Protein AF-A0A9D8H8C0-F1 (afdb_monomer_lite)

Structure (mmCIF, N/CA/C/O backbone):
data_AF-A0A9D8H8C0-F1
#
_entry.id   AF-A0A9D8H8C0-F1
#
loop_
_atom_site.group_PDB
_atom_site.id
_atom_site.type_symbol
_atom_site.label_atom_id
_atom_site.label_alt_id
_atom_site.label_comp_id
_atom_site.label_asym_id
_atom_site.label_entity_id
_atom_site.label_seq_id
_atom_site.pdbx_PDB_ins_code
_atom_site.Cartn_x
_atom_site.Cartn_y
_atom_site.Cartn_z
_atom_site.occupancy
_atom_site.B_iso_or_equiv
_atom_site.auth_seq_id
_atom_site.auth_comp_id
_atom_site.auth_asym_id
_atom_site.auth_atom_id
_atom_site.pdbx_PDB_model_num
ATOM 1 N N . MET A 1 1 ? -53.162 37.176 38.676 1.00 41.69 1 MET A N 1
ATOM 2 C CA . MET A 1 1 ? -52.448 35.888 38.787 1.00 41.69 1 MET A CA 1
ATOM 3 C C . MET A 1 1 ? -52.419 35.260 37.402 1.00 41.69 1 MET A C 1
ATOM 5 O O . MET A 1 1 ? -53.432 34.736 36.971 1.00 41.69 1 MET A O 1
ATOM 9 N N . ILE A 1 2 ? -51.318 35.414 36.667 1.00 35.78 2 ILE A N 1
ATOM 10 C CA . ILE A 1 2 ? -51.075 34.714 35.397 1.00 35.78 2 ILE A CA 1
ATOM 11 C C . ILE A 1 2 ? -49.748 33.977 35.583 1.00 35.78 2 ILE A C 1
ATOM 13 O O . ILE A 1 2 ? -48.713 34.613 35.769 1.00 35.78 2 ILE A O 1
ATOM 17 N N . LEU A 1 3 ? -49.810 32.644 35.625 1.00 39.62 3 LEU A N 1
ATOM 18 C CA . LEU A 1 3 ? -48.648 31.764 35.510 1.00 39.62 3 LEU A CA 1
ATOM 19 C C . LEU A 1 3 ? -48.289 31.679 34.021 1.00 39.62 3 LEU A C 1
ATOM 21 O O . LEU A 1 3 ? -49.106 31.224 33.224 1.00 39.62 3 LEU A O 1
ATOM 25 N N . ALA A 1 4 ? -47.081 32.098 33.647 1.00 39.12 4 ALA A N 1
ATOM 26 C CA . ALA A 1 4 ? -46.528 31.839 32.323 1.00 39.12 4 ALA A CA 1
ATOM 27 C C . ALA A 1 4 ? -45.758 30.509 32.353 1.00 39.12 4 ALA A C 1
ATOM 29 O O . ALA A 1 4 ? -44.776 30.370 33.082 1.00 39.12 4 ALA A O 1
ATOM 30 N N . ALA A 1 5 ? -46.228 29.527 31.584 1.00 46.06 5 ALA A N 1
ATOM 31 C CA . ALA A 1 5 ? -45.538 28.264 31.348 1.00 46.06 5 ALA A CA 1
ATOM 32 C C . ALA A 1 5 ? -44.347 28.495 30.400 1.00 46.06 5 ALA A C 1
ATOM 34 O O . ALA A 1 5 ? -44.517 29.043 29.310 1.00 46.06 5 ALA A O 1
ATOM 35 N N . GLY A 1 6 ? -43.141 28.108 30.825 1.00 45.72 6 GLY A N 1
ATOM 36 C CA . GLY A 1 6 ? -41.930 28.189 30.004 1.00 45.72 6 GLY A CA 1
ATOM 37 C C . GLY A 1 6 ? -41.913 27.137 28.882 1.00 45.72 6 GLY A C 1
ATOM 38 O O . GLY A 1 6 ? -42.505 26.067 29.041 1.00 45.72 6 GLY A O 1
ATOM 39 N N . PRO A 1 7 ? -41.244 27.408 27.747 1.00 49.03 7 PRO A N 1
ATOM 40 C CA . PRO A 1 7 ? -41.179 26.468 26.637 1.00 49.03 7 PRO A CA 1
ATOM 41 C C . PRO A 1 7 ? -40.279 25.275 26.987 1.00 49.03 7 PRO A C 1
ATOM 43 O O . PRO A 1 7 ? -39.112 25.435 27.344 1.00 49.03 7 PRO A O 1
ATOM 46 N N . ALA A 1 8 ? -40.825 24.067 26.850 1.00 49.97 8 ALA A N 1
ATOM 47 C CA . ALA A 1 8 ? -40.053 22.833 26.857 1.00 49.97 8 ALA A CA 1
ATOM 48 C C . ALA A 1 8 ? -39.222 22.767 25.568 1.00 49.97 8 ALA A C 1
ATOM 50 O O . ALA A 1 8 ? -39.753 22.547 24.478 1.00 49.97 8 ALA A O 1
ATOM 51 N N . VAL A 1 9 ? -37.914 22.991 25.688 1.00 50.56 9 VAL A N 1
ATOM 52 C CA . VAL A 1 9 ? -36.971 22.742 24.598 1.00 50.56 9 VAL A CA 1
ATOM 53 C C . VAL A 1 9 ? -36.773 21.234 24.467 1.00 50.56 9 VAL A C 1
ATOM 55 O O . VAL A 1 9 ? -36.222 20.573 25.343 1.00 50.56 9 VAL A O 1
ATOM 58 N N . TRP A 1 10 ? -37.267 20.677 23.366 1.00 41.12 10 TRP A N 1
ATOM 59 C CA . TRP A 1 10 ? -36.986 19.309 22.955 1.00 41.12 10 TRP A CA 1
ATOM 60 C C . TRP A 1 10 ? -35.526 19.264 22.505 1.00 41.12 10 TRP A C 1
ATOM 62 O O . TRP A 1 10 ? -35.206 19.618 21.373 1.00 41.12 10 TRP A O 1
ATOM 72 N N . GLY A 1 11 ? -34.621 18.908 23.416 1.00 45.06 11 GLY A N 1
ATOM 73 C CA . GLY A 1 11 ? -33.227 18.672 23.070 1.00 45.06 11 GLY A CA 1
ATOM 74 C C . GLY A 1 11 ? -33.150 17.485 22.118 1.00 45.06 11 GLY A C 1
ATOM 75 O O . GLY A 1 11 ? -33.439 16.356 22.512 1.00 45.06 11 GLY A O 1
ATOM 76 N N . TRP A 1 12 ? -32.785 17.727 20.859 1.00 50.38 12 TRP A N 1
ATOM 77 C CA . TRP A 1 12 ? -32.340 16.650 19.983 1.00 50.38 12 TRP A CA 1
ATOM 78 C C . TRP A 1 12 ? -31.178 15.918 20.665 1.00 50.38 12 TRP A C 1
ATOM 80 O O . TRP A 1 12 ? -30.324 16.585 21.260 1.00 50.38 12 TRP A O 1
ATOM 90 N N . PRO A 1 13 ? -31.116 14.574 20.614 1.00 48.78 13 PRO A N 1
ATOM 91 C CA . PRO A 1 13 ? -29.923 13.886 21.069 1.00 48.78 13 PRO A CA 1
ATOM 92 C C . PRO A 1 13 ? -28.769 14.426 20.227 1.00 48.78 13 PRO A C 1
ATOM 94 O O . PRO A 1 13 ? -28.825 14.393 18.997 1.00 48.78 13 PRO A O 1
ATOM 97 N N . ALA A 1 14 ? -27.766 15.002 20.888 1.00 50.16 14 ALA A N 1
ATOM 98 C CA . ALA A 1 14 ? -26.564 15.473 20.227 1.00 50.16 14 ALA A CA 1
ATOM 99 C C . ALA A 1 14 ? -25.984 14.296 19.434 1.00 50.16 14 ALA A C 1
ATOM 101 O O . ALA A 1 14 ? -25.507 13.323 20.019 1.00 50.16 14 ALA A O 1
ATOM 102 N N . GLY A 1 15 ? -26.083 14.353 18.104 1.00 46.22 15 GLY A N 1
ATOM 103 C CA . GLY A 1 15 ? -25.378 13.421 17.239 1.00 46.22 15 GLY A CA 1
ATOM 104 C C . GLY A 1 15 ? -23.901 13.562 17.566 1.00 46.22 15 GLY A C 1
ATOM 105 O O . GLY A 1 15 ? -23.346 14.647 17.407 1.00 46.22 15 GLY A O 1
ATOM 106 N N . ALA A 1 16 ? -23.301 12.509 18.121 1.00 51.66 16 ALA A N 1
ATOM 107 C CA . ALA A 1 16 ? -21.900 12.520 18.508 1.00 51.66 16 ALA A CA 1
ATOM 108 C C . ALA A 1 16 ? -21.065 12.969 17.302 1.00 51.66 16 ALA A C 1
ATOM 110 O O . ALA A 1 16 ? -21.082 12.317 16.256 1.00 51.66 16 ALA A O 1
ATOM 111 N N . ALA A 1 17 ? -20.388 14.112 17.434 1.00 58.25 17 ALA A N 1
ATOM 112 C CA . ALA A 1 17 ? -19.501 14.598 16.392 1.00 58.25 17 ALA A CA 1
ATOM 113 C C . ALA A 1 17 ? -18.424 13.529 16.138 1.00 58.25 17 ALA A C 1
ATOM 115 O O . ALA A 1 17 ? -17.901 12.966 17.106 1.00 58.25 17 ALA A O 1
ATOM 116 N N . PRO A 1 18 ? -18.100 13.209 14.873 1.00 59.22 18 PRO A N 1
ATOM 117 C CA . PRO A 1 18 ? -17.055 12.243 14.576 1.00 59.22 18 PRO A CA 1
ATOM 118 C C . PRO A 1 18 ? -15.741 12.719 15.204 1.00 59.22 18 PRO A C 1
ATOM 120 O O . PRO A 1 18 ? -15.255 13.810 14.910 1.00 59.22 18 PRO A O 1
ATOM 123 N N . VAL A 1 19 ? -15.185 11.908 16.104 1.00 66.50 19 VAL A N 1
ATOM 124 C CA . VAL A 1 19 ? -13.894 12.180 16.738 1.00 66.50 19 VAL A CA 1
ATOM 125 C C . VAL A 1 19 ? -12.806 11.5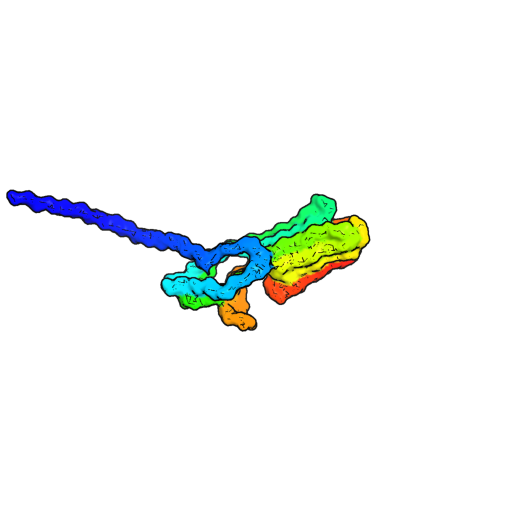69 15.862 1.00 66.50 19 VAL A C 1
ATOM 127 O O . VAL A 1 19 ? -12.696 10.346 15.767 1.00 66.50 19 VAL A O 1
ATOM 130 N N . SER A 1 20 ? -11.996 12.413 15.222 1.00 70.81 20 SER A N 1
ATOM 131 C CA . SER A 1 20 ? -10.820 11.962 14.475 1.00 70.81 20 SER A CA 1
ATOM 132 C C . SER A 1 20 ? -9.739 11.505 15.449 1.00 70.81 20 SER A C 1
ATOM 134 O O . SER A 1 20 ? -9.133 12.323 16.136 1.00 70.81 20 SER A O 1
ATOM 136 N N . LEU A 1 21 ? -9.499 10.195 15.509 1.00 68.38 21 LEU A N 1
ATOM 137 C CA . LEU A 1 21 ? -8.482 9.611 16.390 1.00 68.38 21 LEU A CA 1
ATOM 138 C C . LEU A 1 21 ? -7.059 9.911 15.910 1.00 68.38 21 LEU A C 1
ATOM 140 O O . LEU A 1 21 ? -6.168 10.145 16.719 1.00 68.38 21 LEU A O 1
ATOM 144 N N . PHE A 1 22 ? -6.849 9.898 14.595 1.00 71.62 22 PHE A N 1
ATOM 145 C CA . PHE A 1 22 ? -5.594 10.249 13.943 1.00 71.62 22 PHE A CA 1
ATOM 146 C C . PHE A 1 22 ? -5.856 10.558 12.464 1.00 71.62 22 PHE A C 1
ATOM 148 O O . PHE A 1 22 ? -6.834 10.092 11.884 1.00 71.62 22 PHE A O 1
ATOM 155 N N . SER A 1 23 ? -4.967 11.331 11.849 1.00 74.94 23 SER A N 1
ATOM 156 C CA . SER A 1 23 ? -4.866 11.473 10.397 1.00 74.94 23 SER A CA 1
ATOM 157 C C . SER A 1 23 ? -3.418 11.807 10.067 1.00 74.94 23 SER A C 1
ATOM 159 O O . SER A 1 23 ? -2.825 12.678 10.704 1.00 74.94 23 SER A O 1
ATOM 161 N N . SER A 1 24 ? -2.822 11.071 9.135 1.00 73.81 24 SER A N 1
ATOM 162 C CA . SER A 1 24 ? -1.454 11.309 8.687 1.00 73.81 24 SER A CA 1
ATOM 163 C C . SER A 1 24 ? -1.306 10.858 7.244 1.00 73.81 24 SER A C 1
ATOM 165 O O . SER A 1 24 ? -1.747 9.770 6.884 1.00 73.81 24 SER A O 1
ATOM 167 N N . SER A 1 25 ? -0.663 11.697 6.439 1.00 76.12 25 SER A N 1
ATOM 168 C CA . SER A 1 25 ? -0.294 11.416 5.050 1.00 76.12 25 SER A CA 1
ATOM 169 C C . SER A 1 25 ? 1.220 11.274 4.876 1.00 76.12 25 SER A C 1
ATOM 171 O O . SER A 1 25 ? 1.707 11.242 3.750 1.00 76.12 25 SER A O 1
ATOM 173 N N . THR A 1 26 ? 1.984 11.253 5.973 1.00 80.62 26 THR A N 1
ATOM 174 C CA . THR A 1 26 ? 3.449 11.193 5.932 1.00 80.62 26 THR A CA 1
ATOM 175 C C . THR A 1 26 ? 3.904 9.749 5.698 1.00 80.62 26 THR A C 1
ATOM 177 O O . THR A 1 26 ? 3.652 8.902 6.557 1.00 80.62 26 THR A O 1
ATOM 180 N N . PRO A 1 27 ? 4.599 9.438 4.588 1.00 74.94 27 PRO A N 1
ATOM 181 C CA . PRO A 1 27 ? 5.100 8.091 4.325 1.00 74.94 27 PRO A CA 1
ATOM 182 C C . PRO A 1 27 ? 6.004 7.564 5.441 1.00 74.94 27 PRO A C 1
ATOM 184 O O . PRO A 1 27 ? 6.843 8.293 5.967 1.00 74.94 27 PRO A O 1
ATOM 187 N N . GLY A 1 28 ? 5.853 6.287 5.799 1.00 69.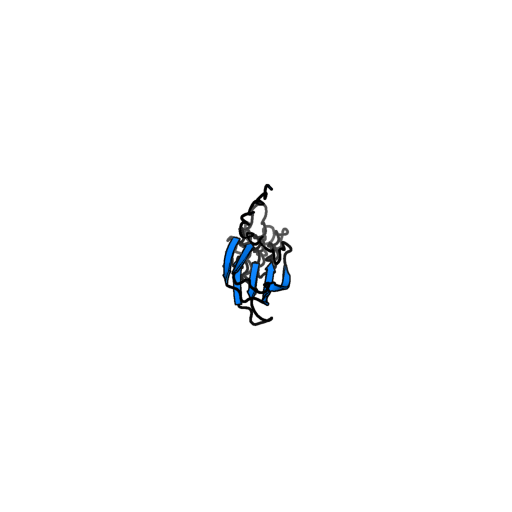94 28 GLY A N 1
ATOM 188 C CA . GLY A 1 28 ? 6.618 5.665 6.886 1.00 69.94 28 GLY A CA 1
ATOM 189 C C . GLY A 1 28 ? 6.210 6.124 8.290 1.00 69.94 28 GLY A C 1
ATOM 190 O O . GLY A 1 28 ? 6.819 5.694 9.271 1.00 69.94 28 GLY A O 1
ATOM 191 N N . PHE A 1 29 ? 5.177 6.965 8.417 1.00 73.81 29 PHE A N 1
ATOM 192 C CA . PHE A 1 29 ? 4.622 7.321 9.713 1.00 73.81 29 PHE A CA 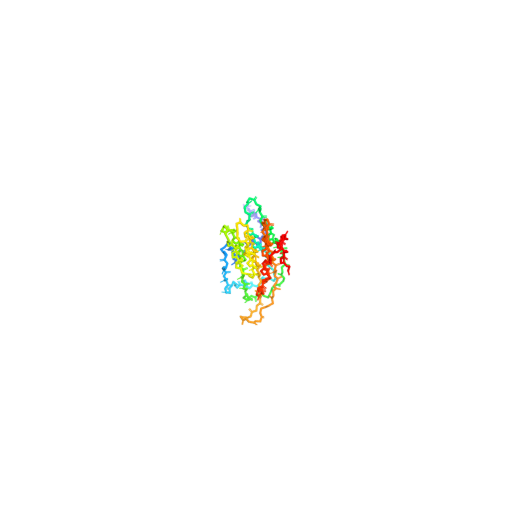1
ATOM 193 C C . PHE A 1 29 ? 4.098 6.077 10.423 1.00 73.81 29 PHE A C 1
ATOM 195 O O . PHE A 1 29 ? 3.287 5.325 9.876 1.00 73.81 29 PHE A O 1
ATOM 202 N N . THR A 1 30 ? 4.553 5.908 11.663 1.00 66.94 30 THR A N 1
ATOM 203 C CA . THR A 1 30 ? 4.033 4.903 12.578 1.00 66.94 30 THR A CA 1
ATOM 204 C C . THR A 1 30 ? 3.478 5.573 13.828 1.00 66.94 30 THR A C 1
ATOM 206 O O . THR A 1 30 ? 4.219 6.047 14.687 1.00 66.94 30 THR A O 1
ATOM 209 N N . ALA A 1 31 ? 2.149 5.631 13.945 1.00 66.19 31 ALA A N 1
ATOM 210 C CA . ALA A 1 31 ? 1.521 5.955 15.222 1.00 66.19 31 ALA A CA 1
ATOM 211 C C . ALA A 1 31 ? 1.507 4.686 16.068 1.00 66.19 31 ALA A C 1
ATOM 213 O O . ALA A 1 31 ? 0.856 3.708 15.704 1.00 66.19 31 ALA A O 1
ATOM 214 N N . SER A 1 32 ? 2.212 4.704 17.194 1.00 60.44 32 SER A N 1
ATOM 215 C CA . SER A 1 32 ? 2.008 3.720 18.253 1.00 60.44 32 SER A CA 1
ATOM 216 C C . SER A 1 32 ? 1.061 4.329 19.279 1.00 60.44 32 SER A C 1
ATOM 218 O O . SER A 1 32 ? 1.426 5.307 19.922 1.00 60.44 32 SER A O 1
ATOM 220 N N . ALA A 1 33 ? -0.133 3.748 19.422 1.00 56.78 33 ALA A N 1
ATOM 221 C CA . ALA A 1 33 ? -1.118 4.064 20.460 1.00 56.78 33 ALA A CA 1
ATOM 222 C C . ALA A 1 33 ? -2.042 5.274 20.225 1.00 56.78 33 ALA A C 1
ATOM 224 O O . ALA A 1 33 ? -2.271 6.075 21.131 1.00 56.78 33 ALA A O 1
ATOM 225 N N . ALA A 1 34 ? -2.693 5.353 19.058 1.00 64.50 34 ALA A N 1
ATOM 226 C CA . ALA A 1 34 ? -3.980 6.053 19.023 1.00 64.50 34 ALA A CA 1
ATOM 227 C C . ALA A 1 34 ? -4.993 5.223 19.834 1.00 64.50 34 ALA A C 1
ATOM 229 O O . ALA A 1 34 ? -5.352 4.114 19.431 1.00 64.50 34 ALA A O 1
ATOM 230 N N . THR A 1 35 ? -5.387 5.715 21.010 1.00 70.44 35 THR A N 1
ATOM 231 C CA . THR A 1 35 ? -6.295 4.998 21.915 1.00 70.44 35 THR A CA 1
ATOM 232 C C . THR A 1 35 ? -7.742 5.294 21.555 1.00 70.44 35 THR A C 1
ATOM 234 O O . THR A 1 35 ? -8.152 6.453 21.487 1.00 70.44 35 THR A O 1
ATOM 237 N N . VAL A 1 36 ? -8.533 4.242 21.361 1.00 70.25 36 VAL A N 1
ATOM 238 C CA . VAL A 1 36 ? -9.977 4.371 21.146 1.00 70.25 36 VAL A CA 1
ATOM 239 C C . VAL A 1 36 ? -10.637 4.894 22.434 1.00 70.25 36 VAL A C 1
ATOM 241 O O . VAL A 1 36 ? -10.479 4.258 23.481 1.00 70.25 36 VAL A O 1
ATOM 244 N N . PRO A 1 37 ? -11.387 6.014 22.398 1.00 69.88 37 PRO A N 1
ATOM 245 C CA . PRO A 1 37 ? -12.089 6.541 23.560 1.00 69.88 37 PRO A CA 1
ATOM 246 C C . PRO A 1 37 ? -13.029 5.504 24.176 1.00 69.88 37 PRO A C 1
ATOM 248 O O . PRO A 1 37 ? -13.607 4.659 23.484 1.00 69.88 37 PRO A O 1
ATOM 251 N N . THR A 1 38 ? -13.202 5.573 25.493 1.00 68.62 38 THR A N 1
ATOM 252 C CA . THR A 1 38 ? -14.125 4.687 26.204 1.00 68.62 38 THR A CA 1
ATOM 253 C C . THR A 1 38 ? -15.551 4.873 25.669 1.00 68.62 38 THR A C 1
ATOM 255 O O . THR A 1 38 ? -16.007 5.990 25.441 1.00 68.62 38 THR A O 1
ATOM 258 N N . GLY A 1 39 ? -16.252 3.764 25.416 1.00 68.50 39 GLY A N 1
ATOM 259 C CA . GLY A 1 39 ? -17.608 3.772 24.848 1.00 68.50 39 GLY A CA 1
ATOM 260 C C . GLY A 1 39 ? -17.693 3.767 23.315 1.00 68.50 39 GLY A C 1
ATOM 261 O O . GLY A 1 39 ? -18.799 3.682 22.785 1.00 68.50 39 GLY A O 1
ATOM 262 N N . ILE A 1 40 ? -16.567 3.802 22.593 1.00 72.50 40 ILE A N 1
ATOM 263 C CA . ILE A 1 40 ? -16.548 3.646 21.132 1.00 72.50 40 ILE A CA 1
ATOM 264 C C . ILE A 1 40 ? -16.268 2.188 20.764 1.00 72.50 40 ILE A C 1
ATOM 266 O O . ILE A 1 40 ? -15.198 1.660 21.054 1.00 72.50 40 ILE A O 1
ATOM 270 N N . CYS A 1 41 ? -17.229 1.557 20.086 1.00 76.62 41 CYS A N 1
ATOM 271 C CA . CYS A 1 41 ? -17.111 0.173 19.610 1.00 76.62 41 CYS A CA 1
ATOM 272 C C . CYS A 1 41 ? -16.845 0.070 18.102 1.00 76.62 41 CYS A C 1
ATOM 274 O O . CYS A 1 41 ? -16.620 -1.024 17.595 1.00 76.62 41 CYS A O 1
ATOM 276 N N . PHE A 1 42 ? -16.894 1.189 17.371 1.00 77.75 42 PHE A N 1
ATOM 277 C CA . PHE A 1 42 ? -16.696 1.226 15.924 1.00 77.75 42 PHE A CA 1
ATOM 278 C C . PHE A 1 42 ? -15.882 2.446 15.521 1.00 77.75 42 PHE A C 1
ATOM 280 O O . PHE A 1 42 ? -16.168 3.555 15.970 1.00 77.75 42 PHE A O 1
ATOM 287 N N . VAL A 1 43 ? -14.933 2.244 14.615 1.00 80.50 43 VAL A N 1
ATOM 288 C CA . VAL A 1 43 ? -14.157 3.315 13.982 1.00 80.50 43 VAL A CA 1
ATOM 289 C C . VAL A 1 43 ? -14.244 3.177 12.470 1.00 80.50 43 VAL A C 1
ATOM 291 O O . VAL A 1 43 ? -14.314 2.066 11.943 1.00 80.50 43 VAL A O 1
ATOM 294 N N . THR A 1 44 ? -14.257 4.308 11.774 1.00 84.38 44 THR A N 1
ATOM 295 C CA . THR A 1 44 ? -14.081 4.336 10.321 1.00 84.38 44 THR A CA 1
ATOM 296 C C . THR A 1 44 ? -12.608 4.562 10.037 1.00 84.38 44 THR A C 1
ATOM 298 O O . THR A 1 44 ? -12.006 5.489 10.577 1.00 84.38 44 THR A O 1
ATOM 301 N N . ILE A 1 45 ? -12.028 3.695 9.220 1.00 84.44 45 ILE A N 1
ATOM 302 C CA . ILE A 1 45 ? -10.625 3.731 8.837 1.00 84.44 45 ILE A CA 1
ATOM 303 C C . ILE A 1 45 ? -10.571 3.896 7.324 1.00 84.44 45 ILE A C 1
ATOM 305 O O . ILE A 1 45 ? -11.060 3.037 6.591 1.00 84.44 45 ILE A O 1
ATOM 309 N N . GLY A 1 46 ? -9.963 4.993 6.882 1.00 87.94 46 GLY A N 1
ATOM 310 C CA . GLY A 1 46 ? -9.517 5.178 5.506 1.00 87.94 46 GLY A CA 1
ATOM 311 C C . GLY A 1 46 ? -8.017 4.910 5.419 1.00 87.94 46 GLY A C 1
ATOM 312 O O . GLY A 1 46 ? -7.251 5.447 6.220 1.00 87.94 46 GLY A O 1
ATOM 313 N N . ALA A 1 47 ? -7.601 4.079 4.472 1.00 85.56 47 ALA A N 1
ATOM 314 C CA . ALA A 1 47 ? -6.203 3.792 4.186 1.00 85.56 47 ALA A CA 1
ATOM 315 C C . ALA A 1 47 ? -5.964 3.828 2.673 1.00 85.56 47 ALA A C 1
ATOM 317 O O . ALA A 1 47 ? -6.744 3.272 1.903 1.00 85.56 47 ALA A O 1
ATOM 318 N N . GLU A 1 48 ? -4.867 4.455 2.257 1.00 89.56 48 GLU A N 1
ATOM 319 C CA . GLU A 1 48 ? -4.439 4.509 0.859 1.00 89.56 48 GLU A CA 1
ATOM 320 C C . GLU A 1 48 ? -3.012 3.978 0.751 1.00 89.56 48 GLU A C 1
ATOM 322 O O . GLU A 1 48 ? -2.120 4.444 1.460 1.00 89.56 48 GLU A O 1
ATOM 327 N N . GLY A 1 49 ? -2.800 2.974 -0.095 1.00 87.38 49 GLY A N 1
ATOM 328 C CA . GLY A 1 49 ? -1.475 2.452 -0.403 1.00 87.38 49 GLY A CA 1
ATOM 329 C C . GLY A 1 49 ? -0.677 3.426 -1.269 1.00 87.38 49 GLY A C 1
ATOM 330 O O . GLY A 1 49 ? -1.227 4.203 -2.049 1.00 87.38 49 GLY A O 1
ATOM 331 N N . GLY A 1 50 ? 0.646 3.365 -1.172 1.00 88.31 50 GLY A N 1
ATOM 332 C CA . GLY A 1 50 ? 1.527 4.174 -2.001 1.00 88.31 50 GLY A CA 1
ATOM 333 C C . GLY A 1 50 ? 1.396 3.831 -3.487 1.00 88.31 50 GLY A C 1
ATOM 334 O O . GLY A 1 50 ? 1.253 2.668 -3.863 1.00 88.31 50 GLY A O 1
ATOM 335 N N . SER A 1 51 ? 1.487 4.843 -4.352 1.00 91.25 51 SER A N 1
ATOM 336 C CA . SER A 1 51 ? 1.572 4.636 -5.805 1.00 91.25 51 SER A CA 1
ATOM 337 C C . SER A 1 51 ? 2.942 4.099 -6.225 1.00 91.25 51 SER A C 1
ATOM 339 O O . SER A 1 51 ? 3.949 4.344 -5.563 1.00 91.25 51 SER A O 1
ATOM 341 N N . GLY A 1 52 ? 2.995 3.399 -7.353 1.00 89.31 52 GLY A N 1
ATOM 342 C CA . GLY A 1 52 ? 4.245 3.033 -8.003 1.00 89.31 52 GLY A CA 1
ATOM 343 C C . GLY A 1 52 ? 4.977 4.246 -8.585 1.00 89.31 52 GLY A C 1
ATOM 344 O O . GLY A 1 52 ? 4.380 5.248 -8.994 1.00 89.31 52 GLY A O 1
ATOM 345 N N . GLY A 1 53 ? 6.294 4.129 -8.651 1.00 90.19 53 GLY A N 1
ATOM 346 C CA . GLY A 1 53 ? 7.199 5.080 -9.265 1.00 90.19 53 GLY A CA 1
ATOM 347 C C . GLY A 1 53 ? 7.111 5.088 -10.783 1.00 90.19 53 GLY A C 1
ATOM 348 O O . GLY A 1 53 ? 6.721 4.108 -11.426 1.00 90.19 53 GLY A O 1
ATOM 349 N N . ASN A 1 54 ? 7.480 6.227 -11.364 1.00 90.50 54 ASN A N 1
ATOM 350 C CA . ASN A 1 54 ? 7.419 6.426 -12.804 1.00 90.50 54 ASN A CA 1
ATOM 351 C C . ASN A 1 54 ? 8.657 5.835 -13.492 1.00 90.50 54 ASN A C 1
ATOM 353 O O . ASN A 1 54 ? 9.715 5.675 -12.880 1.00 90.50 54 ASN A O 1
ATOM 357 N N . ALA A 1 55 ? 8.532 5.574 -14.790 1.00 86.75 55 ALA A N 1
ATOM 358 C CA . ALA A 1 55 ? 9.651 5.196 -15.640 1.00 86.75 55 ALA A CA 1
ATOM 359 C C . ALA A 1 55 ? 9.510 5.894 -17.000 1.00 86.75 55 ALA A C 1
ATOM 361 O O . ALA A 1 55 ? 8.555 5.636 -17.733 1.00 86.75 55 ALA A O 1
ATOM 362 N N . GLY A 1 56 ? 10.418 6.849 -17.273 1.00 78.19 56 GLY A N 1
ATOM 363 C CA . GLY A 1 56 ? 10.461 7.780 -18.429 1.00 78.19 56 GLY A CA 1
ATOM 364 C C . GLY A 1 56 ? 9.126 8.035 -19.138 1.00 78.19 56 GLY A C 1
ATOM 365 O O . GLY A 1 56 ? 8.848 7.596 -20.255 1.00 78.19 56 GLY A O 1
ATOM 366 N N . GLY A 1 57 ? 8.296 8.800 -18.439 1.00 78.69 57 GLY A N 1
ATOM 367 C CA . GLY A 1 57 ? 7.018 9.292 -18.939 1.00 78.69 57 GLY A CA 1
ATOM 368 C C . GLY A 1 57 ? 5.838 8.350 -18.713 1.00 78.69 57 GLY A C 1
ATOM 369 O O . GLY A 1 57 ? 4.704 8.773 -18.911 1.00 78.69 57 GLY A O 1
ATOM 370 N N . ARG A 1 58 ? 6.057 7.108 -18.260 1.00 83.69 58 ARG A N 1
ATOM 371 C CA . ARG A 1 58 ? 4.980 6.197 -17.841 1.00 83.69 58 ARG A CA 1
ATOM 372 C C . ARG A 1 58 ? 4.777 6.279 -16.332 1.00 83.69 58 ARG A C 1
ATOM 374 O O . ARG A 1 58 ? 5.741 6.182 -15.573 1.00 83.69 58 ARG A O 1
ATOM 381 N N . GLY A 1 59 ? 3.525 6.459 -15.917 1.00 86.19 59 GLY A N 1
ATOM 382 C CA . GLY A 1 59 ? 3.128 6.424 -14.511 1.00 86.19 59 GLY A CA 1
ATOM 383 C C . GLY A 1 59 ? 3.114 5.000 -13.959 1.00 86.19 59 GLY A C 1
ATOM 384 O O . GLY A 1 59 ? 2.736 4.073 -14.679 1.00 86.19 59 GLY A O 1
ATOM 385 N N . GLY A 1 60 ? 3.534 4.833 -12.704 1.00 86.25 60 GLY A N 1
ATOM 386 C CA . GLY A 1 60 ? 3.299 3.597 -11.956 1.00 86.25 60 GLY A CA 1
ATOM 387 C C . GLY A 1 60 ? 1.815 3.420 -11.617 1.00 86.25 60 GLY A C 1
ATOM 388 O O . GLY A 1 60 ? 1.022 4.356 -11.731 1.00 86.25 60 GLY A O 1
ATOM 389 N N . GLY A 1 61 ? 1.431 2.211 -11.218 1.00 86.88 61 GLY A N 1
ATOM 390 C CA . GLY A 1 61 ? 0.074 1.901 -10.780 1.00 86.88 61 GLY A CA 1
ATOM 391 C C . GLY A 1 61 ? -0.302 2.639 -9.495 1.00 86.88 61 GLY A C 1
ATOM 392 O O . GLY A 1 61 ? 0.542 2.887 -8.632 1.00 86.88 61 GLY A O 1
ATOM 393 N N . SER A 1 62 ? -1.580 2.981 -9.356 1.00 89.44 62 SER A N 1
ATOM 394 C CA . SER A 1 62 ? -2.123 3.514 -8.103 1.00 89.44 62 SER A CA 1
ATOM 395 C C . SER A 1 62 ? -2.090 2.454 -7.000 1.00 89.44 62 SER A C 1
ATOM 397 O O . SER A 1 62 ? -2.212 1.261 -7.285 1.00 89.44 62 SER A O 1
ATOM 399 N N . GLY A 1 63 ? -1.936 2.887 -5.747 1.00 85.25 63 GLY A N 1
ATOM 400 C CA . GLY A 1 63 ? -2.190 2.023 -4.596 1.00 85.25 63 GLY A CA 1
ATOM 401 C C . GLY A 1 63 ? -3.687 1.789 -4.394 1.00 85.25 63 GLY A C 1
ATOM 402 O O . GLY A 1 63 ? -4.527 2.481 -4.977 1.00 85.25 63 GLY A O 1
ATOM 403 N N . ALA A 1 64 ? -4.026 0.796 -3.578 1.00 83.69 64 ALA A N 1
ATOM 404 C CA . ALA A 1 64 ? -5.405 0.543 -3.191 1.00 83.69 64 ALA A CA 1
ATOM 405 C C . ALA A 1 64 ? -5.913 1.657 -2.266 1.00 83.69 64 ALA A C 1
ATOM 407 O O . ALA A 1 64 ? -5.165 2.171 -1.438 1.00 83.69 64 ALA A O 1
ATOM 408 N N . VAL A 1 65 ? -7.199 1.983 -2.368 1.00 88.44 65 VAL A N 1
ATOM 409 C CA . VAL A 1 65 ? -7.903 2.831 -1.400 1.00 88.44 65 VAL A CA 1
ATOM 410 C C . VAL A 1 65 ? -8.931 1.957 -0.706 1.00 88.44 65 VAL A C 1
ATOM 412 O O . VAL A 1 65 ? -9.768 1.338 -1.364 1.00 88.44 65 VAL A O 1
ATOM 415 N N . VAL A 1 66 ? -8.853 1.886 0.618 1.00 86.31 66 VAL A N 1
ATOM 416 C CA . VAL A 1 66 ? -9.755 1.086 1.441 1.00 86.31 66 VAL A CA 1
ATOM 417 C C . VAL A 1 66 ? -10.405 1.981 2.475 1.00 86.31 66 VAL A C 1
ATOM 419 O O . VAL A 1 66 ? -9.729 2.649 3.253 1.00 86.31 66 VAL A O 1
ATOM 422 N N . GLU A 1 67 ? -11.730 1.953 2.502 1.00 88.38 67 GLU A N 1
ATOM 423 C CA . GLU A 1 67 ? -12.532 2.542 3.562 1.00 88.38 67 GLU A CA 1
ATOM 424 C C . GLU A 1 67 ? -13.315 1.421 4.239 1.00 88.38 67 GLU A C 1
ATOM 426 O O . GLU A 1 67 ? -14.079 0.699 3.596 1.00 88.38 67 GLU A O 1
ATOM 431 N N . ALA A 1 68 ? -13.097 1.241 5.537 1.00 80.69 68 ALA A N 1
ATOM 432 C CA . ALA A 1 68 ? -13.755 0.194 6.299 1.00 80.69 68 ALA A CA 1
ATOM 433 C C . ALA A 1 68 ? -14.229 0.715 7.649 1.00 80.69 68 ALA A C 1
ATOM 435 O O . ALA A 1 68 ? -13.544 1.471 8.340 1.00 80.69 68 ALA A O 1
ATOM 436 N N . ARG A 1 69 ? -15.411 0.253 8.055 1.00 84.06 69 ARG A N 1
ATOM 437 C CA . ARG A 1 69 ? -15.927 0.456 9.403 1.00 84.06 69 ARG A CA 1
ATOM 438 C C . ARG A 1 69 ? -15.654 -0.798 10.214 1.00 84.06 69 ARG A C 1
ATOM 440 O O . ARG A 1 69 ? -16.238 -1.843 9.937 1.00 84.06 69 ARG A O 1
ATOM 447 N N . VAL A 1 70 ? -14.776 -0.693 11.202 1.00 81.50 70 VAL A N 1
ATOM 448 C CA . VAL A 1 70 ? -14.272 -1.858 11.933 1.00 81.50 70 VAL A CA 1
ATOM 449 C C . VAL A 1 70 ? -14.683 -1.793 13.396 1.00 81.50 70 VAL A C 1
ATOM 451 O O . VAL A 1 70 ? -14.662 -0.727 14.016 1.00 81.50 70 VAL A O 1
ATOM 454 N N . ALA A 1 71 ? -15.093 -2.943 13.934 1.00 78.19 71 ALA A N 1
ATOM 455 C CA . ALA A 1 71 ? -15.382 -3.089 15.350 1.00 78.19 71 ALA A CA 1
ATOM 456 C C . ALA A 1 71 ? -14.070 -3.090 16.145 1.00 78.19 71 ALA A C 1
ATOM 458 O O . ALA A 1 71 ? -13.143 -3.830 15.821 1.00 78.19 71 ALA A O 1
ATOM 459 N N . VAL A 1 72 ? -13.997 -2.265 17.184 1.00 76.00 72 VAL A N 1
ATOM 460 C CA . VAL A 1 72 ? -12.818 -2.129 18.048 1.00 76.00 72 VAL A CA 1
ATOM 461 C C . VAL A 1 72 ? -13.233 -2.200 19.507 1.00 76.00 72 VAL A C 1
ATOM 463 O O . VAL A 1 72 ? -14.340 -1.809 19.875 1.00 76.00 72 VAL A O 1
ATOM 466 N N . SER A 1 73 ? -12.339 -2.700 20.353 1.00 79.75 73 SER A N 1
ATOM 467 C CA . SER A 1 73 ? -12.554 -2.661 21.795 1.00 79.75 73 SER A CA 1
ATOM 468 C C . SER A 1 73 ? -12.277 -1.248 22.324 1.00 79.75 73 SER A C 1
ATOM 470 O O . SER A 1 73 ? -11.242 -0.668 21.980 1.00 79.75 73 SER A O 1
ATOM 472 N N . PRO A 1 74 ? -13.150 -0.688 23.180 1.00 76.38 74 PRO A N 1
ATOM 473 C CA . PRO A 1 74 ? -12.868 0.576 23.852 1.00 76.38 74 PRO A CA 1
ATOM 474 C C . PRO A 1 74 ? -11.532 0.510 24.605 1.00 76.38 74 PRO A C 1
ATOM 476 O O . PRO A 1 74 ? -11.256 -0.476 25.286 1.00 76.38 74 PRO A O 1
ATOM 479 N N . GLY A 1 75 ? -10.698 1.544 24.485 1.00 72.88 75 GLY A N 1
ATOM 480 C CA . GLY A 1 75 ? -9.364 1.581 25.095 1.00 72.88 75 GLY A CA 1
ATOM 481 C C . GLY A 1 75 ? -8.278 0.799 24.345 1.00 72.88 75 GLY A C 1
ATOM 482 O O . GLY A 1 75 ? -7.134 0.789 24.796 1.00 72.88 75 GLY A O 1
ATOM 483 N N . ALA A 1 76 ? -8.590 0.165 23.209 1.00 75.00 76 ALA A N 1
ATOM 484 C CA . ALA A 1 76 ? -7.580 -0.502 22.393 1.00 75.00 76 ALA A CA 1
ATOM 485 C C . ALA A 1 76 ? -6.591 0.503 21.781 1.00 75.00 76 ALA A C 1
ATOM 487 O O . ALA A 1 76 ? -6.972 1.598 21.358 1.00 75.00 76 ALA A O 1
ATOM 488 N N . SER A 1 77 ? -5.322 0.097 21.703 1.00 76.94 77 SER A N 1
ATOM 489 C CA . SER A 1 77 ? -4.271 0.828 20.997 1.00 76.94 77 SER A CA 1
ATOM 490 C C . SER A 1 77 ? -4.252 0.431 19.524 1.00 76.94 77 SER A C 1
ATOM 492 O O . SER A 1 77 ? -4.126 -0.750 19.192 1.00 76.94 77 SER A O 1
ATOM 494 N N . LEU A 1 78 ? -4.364 1.427 18.648 1.00 79.50 78 LEU A N 1
ATOM 495 C CA . LEU A 1 78 ? -4.221 1.256 17.207 1.00 79.50 78 LEU A CA 1
ATOM 496 C C . LEU A 1 78 ? -2.792 1.591 16.770 1.00 79.50 78 LEU A C 1
ATOM 498 O O . LEU A 1 78 ? -2.183 2.551 17.257 1.00 79.50 78 LEU A O 1
ATOM 502 N N . HIS A 1 79 ? -2.290 0.795 15.832 1.00 81.19 79 HIS A N 1
ATOM 503 C CA . HIS A 1 79 ? -1.019 0.977 15.150 1.00 81.19 79 HIS A CA 1
ATOM 504 C C . HIS A 1 79 ? -1.268 1.279 13.681 1.00 81.19 79 HIS A C 1
ATOM 506 O O . HIS A 1 79 ? -2.007 0.559 13.011 1.00 81.19 79 HIS A O 1
ATOM 512 N N . VAL A 1 80 ? -0.635 2.332 13.179 1.00 82.62 80 VAL A N 1
ATOM 513 C CA . VAL A 1 80 ? -0.807 2.793 11.798 1.00 82.62 80 VAL A CA 1
ATOM 514 C C . VAL A 1 80 ? 0.521 2.677 11.075 1.00 82.62 80 VAL A C 1
ATOM 516 O O . VAL A 1 80 ? 1.550 3.019 11.646 1.00 82.62 80 VAL A O 1
ATOM 519 N N . LEU A 1 81 ? 0.491 2.224 9.832 1.00 86.56 81 LEU A N 1
ATOM 520 C CA . LEU A 1 81 ? 1.588 2.299 8.880 1.00 86.56 81 LEU A CA 1
ATOM 521 C C . LEU A 1 81 ? 1.067 3.027 7.647 1.00 86.56 81 LEU A C 1
ATOM 523 O O . LEU A 1 81 ? 0.060 2.611 7.078 1.00 86.56 81 LEU A O 1
ATOM 527 N N . VAL A 1 82 ? 1.749 4.089 7.229 1.00 87.56 82 VAL A N 1
ATOM 528 C CA . VAL A 1 82 ? 1.436 4.787 5.976 1.00 87.56 82 VAL A CA 1
ATOM 529 C C . VAL A 1 82 ? 2.443 4.373 4.908 1.00 87.56 82 VAL A C 1
ATOM 531 O O . VAL A 1 82 ? 3.645 4.624 5.043 1.00 87.56 82 VAL A O 1
ATOM 534 N N . GLY A 1 83 ? 1.940 3.732 3.859 1.00 87.94 83 GLY A N 1
ATOM 535 C CA . GLY A 1 83 ? 2.696 3.298 2.699 1.00 87.94 83 GLY A CA 1
ATOM 536 C C . GLY A 1 83 ? 3.210 4.478 1.881 1.00 87.94 83 GLY A C 1
ATOM 537 O O . GLY A 1 83 ? 2.501 5.453 1.632 1.00 87.94 83 GLY A O 1
ATOM 538 N N . GLY A 1 84 ? 4.469 4.402 1.472 1.00 90.31 84 GLY A N 1
ATOM 539 C CA . GLY A 1 84 ? 5.121 5.403 0.643 1.00 90.31 84 GLY A CA 1
A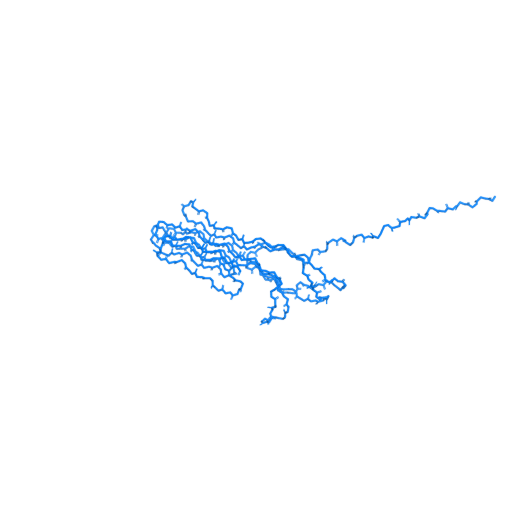TOM 540 C C . GLY A 1 84 ? 5.004 5.095 -0.838 1.00 90.31 84 GLY A C 1
ATOM 541 O O . GLY A 1 84 ? 4.905 3.940 -1.254 1.00 90.31 84 GLY A O 1
ATOM 542 N N . ARG A 1 85 ? 5.056 6.150 -1.647 1.00 92.06 85 ARG A N 1
ATOM 543 C CA . ARG A 1 85 ? 5.192 6.036 -3.098 1.00 92.06 85 ARG A CA 1
ATOM 544 C C . ARG A 1 85 ? 6.551 5.415 -3.457 1.00 92.06 85 ARG A C 1
ATOM 546 O O . ARG A 1 85 ? 7.546 5.704 -2.802 1.00 92.06 85 ARG A O 1
ATOM 553 N N . GLY A 1 86 ? 6.576 4.585 -4.497 1.00 89.75 86 GLY A N 1
ATOM 554 C CA . GLY A 1 86 ? 7.812 4.084 -5.095 1.00 89.75 86 GLY A CA 1
ATOM 555 C C . GLY A 1 86 ? 8.544 5.174 -5.877 1.00 89.75 86 GLY A C 1
ATOM 556 O O . GLY A 1 86 ? 7.928 6.036 -6.512 1.00 89.75 86 GLY A O 1
ATOM 557 N N . GLU A 1 87 ? 9.868 5.146 -5.850 1.00 91.56 87 GLU A N 1
ATOM 558 C CA . GLU A 1 87 ? 10.685 6.162 -6.501 1.00 91.56 87 GLU A CA 1
ATOM 559 C C . GLU A 1 87 ? 10.666 6.024 -8.023 1.00 91.56 87 GLU A C 1
ATOM 561 O O . GLU A 1 87 ? 10.525 4.939 -8.598 1.00 91.56 87 GLU A O 1
ATOM 566 N N . THR A 1 88 ? 10.822 7.165 -8.690 1.00 89.94 88 THR A N 1
ATOM 567 C CA . THR A 1 88 ? 10.991 7.202 -10.147 1.00 89.94 88 THR A CA 1
ATOM 568 C C . THR A 1 88 ? 12.379 6.687 -10.511 1.00 89.94 88 THR A C 1
ATOM 570 O O . THR A 1 88 ? 13.338 6.886 -9.765 1.00 89.94 88 THR A O 1
ATOM 573 N N . ASN A 1 89 ? 12.494 6.024 -11.659 1.00 85.56 89 ASN A N 1
ATOM 574 C CA . ASN A 1 89 ? 13.789 5.575 -12.154 1.00 85.56 89 ASN A CA 1
ATOM 575 C C . ASN A 1 89 ? 14.773 6.752 -12.341 1.00 85.56 89 ASN A C 1
ATOM 577 O O . ASN A 1 89 ? 14.380 7.858 -12.715 1.00 85.56 89 ASN A O 1
ATOM 581 N N . SER A 1 90 ? 16.068 6.512 -12.124 1.00 78.44 90 SER A N 1
ATOM 582 C CA . SER A 1 90 ? 17.121 7.518 -12.337 1.00 78.44 90 SER A CA 1
ATOM 583 C C . SER A 1 90 ? 18.100 7.029 -13.398 1.00 78.44 90 SER A C 1
ATOM 585 O O . SER A 1 90 ? 19.156 6.464 -13.107 1.00 78.44 90 SER A O 1
ATOM 587 N N . GLY A 1 91 ? 17.707 7.195 -14.664 1.00 72.94 91 GLY A N 1
ATOM 588 C CA . GLY A 1 91 ? 18.502 6.782 -15.819 1.00 72.94 91 GLY A CA 1
ATOM 589 C C . GLY A 1 91 ? 18.798 5.280 -15.814 1.00 72.94 91 GLY A C 1
ATOM 590 O O . GLY A 1 91 ? 17.922 4.479 -16.134 1.00 72.94 91 GLY A O 1
ATOM 591 N N . ALA A 1 92 ? 20.039 4.926 -15.454 1.00 73.38 92 ALA A N 1
ATOM 592 C CA . ALA A 1 92 ? 20.529 3.548 -15.402 1.00 73.38 92 ALA A CA 1
ATOM 593 C C . ALA A 1 92 ? 19.924 2.694 -14.274 1.00 73.38 92 ALA A C 1
ATOM 595 O O . ALA A 1 92 ? 19.945 1.460 -14.339 1.00 73.38 92 ALA A O 1
ATOM 596 N N . PHE A 1 93 ? 19.424 3.360 -13.233 1.00 81.69 93 PHE A N 1
ATOM 597 C CA . PHE A 1 93 ? 19.024 2.737 -11.981 1.00 81.69 93 PHE A CA 1
ATOM 598 C C . PHE A 1 93 ? 17.509 2.603 -11.877 1.00 81.69 93 PHE A C 1
ATOM 600 O O . PHE A 1 93 ? 16.762 3.528 -12.215 1.00 81.69 93 PHE A O 1
ATOM 607 N N . GLY A 1 94 ? 17.074 1.450 -11.374 1.00 85.31 94 GLY A N 1
ATOM 608 C CA . GLY A 1 94 ? 15.689 1.234 -10.990 1.00 85.31 94 GLY A CA 1
ATOM 609 C C . GLY A 1 94 ? 15.299 2.100 -9.793 1.00 85.31 94 GLY A C 1
ATOM 610 O O . GLY A 1 94 ? 16.135 2.429 -8.949 1.00 85.31 94 GLY A O 1
ATOM 611 N N . GLY A 1 95 ? 14.032 2.501 -9.737 1.00 88.12 95 GLY A N 1
ATOM 612 C CA . GLY A 1 95 ? 13.491 3.252 -8.609 1.00 88.12 95 GLY A CA 1
ATOM 613 C C . GLY A 1 95 ? 13.461 2.406 -7.336 1.00 88.12 95 GLY A C 1
ATOM 614 O O . GLY A 1 95 ? 13.145 1.223 -7.378 1.00 88.12 95 GLY A O 1
ATOM 615 N N . VAL A 1 96 ? 13.771 3.006 -6.192 1.00 91.12 96 VAL A N 1
ATOM 616 C CA . VAL A 1 96 ? 13.624 2.362 -4.879 1.00 91.12 96 VAL A CA 1
ATOM 617 C C . VAL A 1 96 ? 12.143 2.096 -4.585 1.00 91.12 96 VAL A C 1
ATOM 619 O O . VAL A 1 96 ? 11.279 2.901 -4.933 1.00 91.12 96 VAL A O 1
ATOM 622 N N . GLY A 1 97 ? 11.836 0.968 -3.946 1.00 88.81 97 GLY A N 1
ATOM 623 C CA . GLY A 1 97 ? 10.484 0.663 -3.488 1.00 88.81 97 GLY A CA 1
ATOM 624 C C . GLY A 1 97 ? 10.008 1.589 -2.364 1.00 88.81 97 GLY A C 1
ATOM 625 O O . GLY A 1 97 ? 10.793 2.074 -1.548 1.00 88.81 97 GLY A O 1
ATOM 626 N N . GLY A 1 98 ? 8.705 1.844 -2.320 1.00 87.44 98 GLY A N 1
ATOM 627 C CA . GLY A 1 98 ? 8.073 2.683 -1.311 1.00 87.44 98 GLY A CA 1
ATOM 628 C C . GLY A 1 98 ? 8.056 2.038 0.076 1.00 87.44 98 GLY A C 1
ATOM 629 O O . GLY A 1 98 ? 8.003 0.812 0.225 1.00 87.44 98 GLY A O 1
ATOM 630 N N . THR A 1 99 ? 8.056 2.872 1.120 1.00 87.69 99 THR A N 1
ATOM 631 C CA . THR A 1 99 ? 7.927 2.413 2.513 1.00 87.69 99 THR A CA 1
ATOM 632 C C . THR A 1 99 ? 6.647 1.599 2.701 1.00 87.69 99 THR A C 1
ATOM 634 O O . THR A 1 99 ? 5.621 1.922 2.118 1.00 87.69 99 THR A O 1
ATOM 637 N N . GLY A 1 100 ? 6.688 0.533 3.504 1.00 82.25 100 GLY A N 1
ATOM 638 C CA . GLY A 1 100 ? 5.572 -0.421 3.594 1.00 82.25 100 GLY A CA 1
ATOM 639 C C . GLY A 1 100 ? 5.661 -1.576 2.591 1.00 82.25 100 GLY A C 1
ATOM 640 O O . GLY A 1 100 ? 4.640 -2.142 2.217 1.00 82.25 100 GLY A O 1
ATOM 641 N N . GLY A 1 101 ? 6.878 -1.920 2.163 1.00 80.88 101 GLY A N 1
ATOM 642 C CA . GLY A 1 101 ? 7.163 -3.172 1.462 1.00 80.88 101 GLY A CA 1
ATOM 643 C C . GLY A 1 101 ? 7.157 -3.092 -0.061 1.00 80.88 101 GLY A C 1
ATOM 644 O O . GLY A 1 101 ? 7.105 -4.140 -0.684 1.00 80.88 101 GLY A O 1
ATOM 645 N N . GLY A 1 102 ? 7.194 -1.910 -0.684 1.00 85.62 102 GLY A N 1
ATOM 646 C CA . GLY A 1 102 ? 7.307 -1.822 -2.145 1.00 85.62 102 GLY A CA 1
ATOM 647 C C . GLY A 1 102 ? 8.624 -2.423 -2.655 1.00 85.62 102 GLY A C 1
ATOM 648 O O . GLY A 1 102 ? 9.659 -2.270 -2.008 1.00 85.62 102 GLY A O 1
ATOM 649 N N . GLY A 1 103 ? 8.590 -3.098 -3.805 1.00 86.25 103 GLY A N 1
ATOM 650 C CA . GLY A 1 103 ? 9.778 -3.650 -4.465 1.00 86.25 103 GLY A CA 1
ATOM 651 C C . GLY A 1 103 ? 10.525 -2.589 -5.274 1.00 86.25 103 GLY A C 1
ATOM 652 O O . GLY A 1 103 ? 9.924 -1.627 -5.759 1.00 86.25 103 GLY A O 1
ATOM 653 N N . GLY A 1 104 ? 11.832 -2.740 -5.449 1.00 88.06 104 GLY A N 1
ATOM 654 C CA . GLY A 1 104 ? 12.629 -1.898 -6.339 1.00 88.06 104 GLY A CA 1
ATOM 655 C C . GLY A 1 104 ? 12.297 -2.133 -7.814 1.00 88.06 104 GLY A C 1
ATOM 656 O O . GLY A 1 104 ? 11.850 -3.204 -8.209 1.00 88.06 104 GLY A O 1
ATOM 657 N N . GLY A 1 105 ? 12.503 -1.130 -8.659 1.00 85.88 105 GLY A N 1
ATOM 658 C CA . GLY A 1 105 ? 12.458 -1.285 -10.109 1.00 85.88 105 GLY A CA 1
ATOM 659 C C . GLY A 1 105 ? 13.721 -1.962 -10.639 1.00 85.88 105 GLY A C 1
ATOM 660 O O . GLY A 1 105 ? 14.776 -1.937 -10.002 1.00 85.88 105 GLY A O 1
ATOM 661 N N . ALA A 1 106 ? 13.637 -2.534 -11.835 1.00 85.12 106 ALA A N 1
ATOM 662 C CA . ALA A 1 106 ? 14.770 -3.202 -12.456 1.00 85.12 106 ALA A CA 1
ATOM 663 C C . ALA A 1 106 ? 15.912 -2.241 -12.812 1.00 85.12 106 ALA A C 1
ATOM 665 O O . ALA A 1 106 ? 15.689 -1.127 -13.298 1.00 85.12 106 ALA A O 1
ATOM 666 N N . VAL A 1 107 ? 17.147 -2.720 -12.660 1.00 78.25 107 VAL A N 1
ATOM 667 C CA . VAL A 1 107 ? 18.360 -2.109 -13.223 1.00 78.25 107 VAL A CA 1
ATOM 668 C C . VAL A 1 107 ? 18.555 -2.594 -14.660 1.00 78.25 107 VAL A C 1
ATOM 670 O O . VAL A 1 107 ? 18.676 -3.791 -14.899 1.00 78.25 107 VAL A O 1
ATOM 673 N N . GLY A 1 108 ? 18.587 -1.671 -15.626 1.00 62.12 108 GLY A N 1
ATOM 674 C CA . GLY A 1 108 ? 18.542 -2.025 -17.054 1.00 62.12 108 GLY A CA 1
ATOM 675 C C . GLY A 1 108 ? 19.341 -1.110 -17.982 1.00 62.12 108 GLY A C 1
ATOM 676 O O . GLY A 1 108 ? 19.039 -1.032 -19.172 1.00 62.12 108 GLY A O 1
ATOM 677 N N . GLY A 1 109 ? 20.327 -0.365 -17.470 1.00 64.12 109 GLY A N 1
ATOM 678 C CA . GLY A 1 109 ? 20.947 0.713 -18.250 1.00 64.12 109 GLY A CA 1
ATOM 679 C C . GLY A 1 109 ? 19.908 1.801 -18.552 1.00 64.12 109 GLY A C 1
ATOM 680 O O . GLY A 1 109 ? 19.038 2.031 -17.727 1.00 64.12 109 GLY A O 1
ATOM 681 N N . VAL A 1 110 ? 19.941 2.455 -19.719 1.00 57.91 110 VAL A N 1
ATOM 682 C CA . VAL A 1 110 ? 19.139 3.663 -20.067 1.00 57.91 110 VAL A CA 1
ATOM 683 C C . VAL A 1 110 ? 17.597 3.572 -19.918 1.00 57.91 110 VAL A C 1
ATOM 685 O O . VAL A 1 110 ? 16.904 4.537 -20.230 1.00 57.91 110 VAL A O 1
ATOM 688 N N . GLY A 1 111 ? 17.041 2.461 -19.426 1.00 65.38 111 GLY A N 1
ATOM 689 C CA . GLY A 1 111 ? 15.620 2.276 -19.142 1.00 65.38 111 GLY A CA 1
ATOM 690 C C . GLY A 1 111 ? 15.335 1.420 -17.904 1.00 65.38 111 GLY A C 1
ATOM 691 O O . GLY A 1 111 ? 14.624 0.426 -18.026 1.00 65.38 111 GLY A O 1
ATOM 692 N N . GLY A 1 112 ? 15.859 1.784 -16.727 1.00 79.81 112 GLY A N 1
ATOM 693 C CA . GLY A 1 112 ? 15.454 1.149 -15.461 1.00 79.81 112 GLY A CA 1
ATOM 694 C C . GLY A 1 112 ? 13.960 1.335 -15.149 1.00 79.81 112 GLY A C 1
ATOM 695 O O . GLY A 1 112 ? 13.362 2.333 -15.564 1.00 79.81 112 GLY A O 1
ATOM 696 N N . GLY A 1 113 ? 13.349 0.385 -14.437 1.00 87.56 113 GLY A N 1
ATOM 697 C CA . GLY A 1 113 ? 11.939 0.452 -14.028 1.00 87.56 113 GLY A CA 1
ATOM 698 C C . GLY A 1 113 ? 11.708 1.346 -12.803 1.00 87.56 113 GLY A C 1
ATOM 699 O O . GLY A 1 113 ? 12.636 1.642 -12.054 1.00 87.56 113 GLY A O 1
ATOM 700 N N . GLY A 1 114 ? 10.474 1.793 -12.580 1.00 89.62 114 GLY A N 1
ATOM 701 C CA . GLY A 1 114 ? 10.076 2.497 -11.356 1.00 89.62 114 GLY A CA 1
ATOM 702 C C . GLY A 1 114 ? 9.888 1.525 -10.187 1.00 89.62 114 GLY A C 1
ATOM 703 O O . GLY A 1 114 ? 9.545 0.362 -10.407 1.00 89.62 114 GLY A O 1
ATOM 704 N N . GLY A 1 115 ? 10.092 1.986 -8.951 1.00 90.38 115 GLY A N 1
ATOM 705 C CA . GLY A 1 115 ? 9.823 1.177 -7.755 1.00 90.38 115 GLY A CA 1
ATOM 706 C C . GLY A 1 115 ? 8.324 0.974 -7.523 1.00 90.38 115 GLY A C 1
ATOM 707 O O . GLY A 1 115 ? 7.517 1.813 -7.915 1.00 90.38 115 GLY A O 1
ATOM 708 N N . GLY A 1 116 ? 7.915 -0.119 -6.890 1.00 90.50 116 GLY A N 1
ATOM 709 C CA . GLY A 1 116 ? 6.544 -0.305 -6.413 1.00 90.50 116 GLY A CA 1
ATOM 710 C C . GLY A 1 116 ? 6.259 0.556 -5.183 1.00 90.50 116 GLY A C 1
ATOM 711 O O . GLY A 1 116 ? 7.158 0.842 -4.397 1.00 90.50 116 GLY A O 1
ATOM 712 N N . GLY A 1 117 ? 5.019 1.000 -5.006 1.00 90.06 117 GLY A N 1
ATOM 713 C CA . GLY A 1 117 ? 4.565 1.664 -3.785 1.00 90.06 117 GLY A CA 1
ATOM 714 C C . GLY A 1 117 ? 4.353 0.665 -2.652 1.00 90.06 117 GLY A C 1
ATOM 715 O O . GLY A 1 117 ? 4.154 -0.521 -2.904 1.00 90.06 117 GLY A O 1
ATOM 716 N N . GLY A 1 118 ? 4.408 1.113 -1.401 1.00 88.56 118 GLY A N 1
ATOM 717 C CA . GLY A 1 118 ? 4.190 0.242 -0.244 1.00 88.56 118 GLY A CA 1
ATOM 718 C C . GLY A 1 118 ? 2.766 0.293 0.311 1.00 88.56 118 GLY A C 1
ATOM 719 O O . GLY A 1 118 ? 1.984 1.186 -0.015 1.00 88.56 118 GLY A O 1
ATOM 720 N N . ALA A 1 119 ? 2.42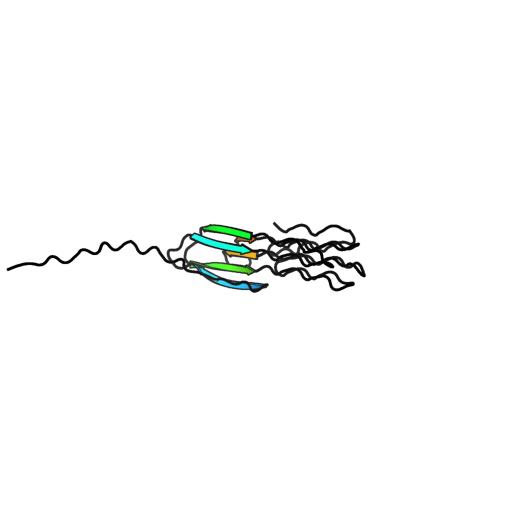4 -0.683 1.150 1.00 87.88 119 ALA A N 1
ATOM 721 C CA . ALA A 1 119 ? 1.100 -0.800 1.746 1.00 87.88 119 ALA A CA 1
ATOM 722 C C . ALA A 1 119 ? 0.905 0.125 2.951 1.00 87.88 119 ALA A C 1
ATOM 724 O O . ALA A 1 119 ? 1.802 0.298 3.782 1.00 87.88 119 ALA A O 1
ATOM 725 N N . SER A 1 120 ? -0.317 0.637 3.080 1.00 87.38 120 SER A N 1
ATOM 726 C CA . SER A 1 120 ? -0.811 1.277 4.298 1.00 87.38 120 SER A CA 1
ATOM 727 C C . SER A 1 120 ? -1.624 0.286 5.117 1.00 87.38 120 SER A C 1
ATOM 729 O O . SER A 1 120 ? -2.411 -0.485 4.570 1.00 87.38 120 SER A O 1
ATOM 731 N N . ALA A 1 121 ? -1.472 0.316 6.436 1.00 86.75 121 ALA A N 1
ATOM 732 C CA . ALA A 1 121 ? -2.206 -0.559 7.338 1.00 86.75 121 ALA A CA 1
ATOM 733 C C . ALA A 1 121 ? -2.656 0.160 8.597 1.00 86.75 121 ALA A C 1
ATOM 735 O O . ALA A 1 121 ? -1.935 0.990 9.150 1.00 86.75 121 ALA A O 1
ATOM 736 N N . VAL A 1 122 ? -3.800 -0.266 9.116 1.00 85.00 122 VAL A N 1
ATOM 737 C CA . VAL A 1 122 ? -4.178 -0.034 10.507 1.00 85.00 122 VAL A CA 1
ATOM 738 C C . VAL A 1 122 ? -4.337 -1.386 11.176 1.00 85.00 122 VAL A C 1
ATOM 740 O O . VAL A 1 122 ? -4.991 -2.282 10.645 1.00 85.00 122 VAL A O 1
ATOM 743 N N . SER A 1 123 ? -3.722 -1.550 12.337 1.00 84.06 123 SER A N 1
ATOM 744 C CA . SER A 1 123 ? -3.689 -2.805 13.077 1.00 84.06 123 SER A CA 1
ATOM 745 C C . SER A 1 123 ? -3.933 -2.577 14.565 1.00 84.06 123 SER A C 1
ATOM 747 O O . SER A 1 123 ? -3.757 -1.470 15.075 1.00 84.06 123 SER A O 1
ATOM 749 N N . VAL A 1 124 ? -4.396 -3.615 15.256 1.00 80.62 124 VAL A N 1
ATOM 750 C CA . VAL A 1 124 ? -4.699 -3.593 16.691 1.00 80.62 124 VAL A CA 1
ATOM 751 C C . VAL A 1 124 ? -3.923 -4.684 17.407 1.00 80.62 124 VAL A C 1
ATOM 753 O O . VAL A 1 124 ? -3.743 -5.778 16.874 1.00 80.62 124 VAL A O 1
ATOM 756 N N . GLY A 1 125 ? -3.491 -4.389 18.628 1.00 66.50 125 GLY A N 1
ATOM 757 C CA . GLY A 1 125 ? -2.750 -5.322 19.474 1.00 66.50 125 GLY A CA 1
ATOM 758 C C . GLY A 1 125 ? -1.319 -4.860 19.753 1.00 66.50 125 GLY A C 1
ATOM 759 O O . GLY A 1 125 ? -0.865 -3.877 19.172 1.00 66.50 125 GLY A O 1
ATOM 760 N N . PRO A 1 126 ? -0.613 -5.533 20.675 1.00 58.31 126 PRO A N 1
ATOM 761 C CA . PRO A 1 126 ? 0.729 -5.147 21.096 1.00 58.31 126 PRO A CA 1
ATOM 762 C C . PRO A 1 126 ? 1.758 -5.323 19.971 1.00 58.31 126 PRO A C 1
ATOM 764 O O . PRO A 1 126 ? 1.586 -6.142 19.065 1.00 58.31 126 PRO A O 1
ATOM 767 N N . ALA A 1 127 ? 2.855 -4.564 20.053 1.00 55.22 127 ALA A N 1
ATOM 768 C CA . ALA A 1 127 ? 3.936 -4.618 19.076 1.00 55.22 127 ALA A CA 1
ATOM 769 C C . ALA A 1 127 ? 4.454 -6.061 18.874 1.00 55.22 127 ALA A C 1
ATOM 771 O O . ALA A 1 127 ? 4.943 -6.670 19.822 1.00 55.22 127 ALA A O 1
ATOM 772 N N . GLY A 1 128 ? 4.337 -6.608 17.656 1.00 53.97 128 GLY A N 1
ATOM 773 C CA . GLY A 1 128 ? 4.776 -7.965 17.292 1.00 53.97 128 GLY A CA 1
ATOM 774 C C . GLY A 1 128 ? 3.668 -9.027 17.209 1.00 53.97 128 GLY A C 1
ATOM 775 O O . GLY A 1 128 ? 3.945 -10.139 16.765 1.00 53.97 128 GLY A O 1
ATOM 776 N N . ALA A 1 129 ? 2.429 -8.705 17.596 1.00 59.62 129 ALA A N 1
ATOM 777 C CA . ALA A 1 129 ? 1.256 -9.579 17.465 1.00 59.62 129 ALA A CA 1
ATOM 778 C C . ALA A 1 129 ? 0.018 -8.792 16.998 1.00 59.62 129 ALA A C 1
ATOM 780 O O . ALA A 1 129 ? -1.089 -8.977 17.509 1.00 59.62 129 ALA A O 1
ATOM 781 N N . GLN A 1 130 ? 0.213 -7.856 16.066 1.00 68.31 130 GLN A N 1
ATOM 782 C CA . GLN A 1 130 ? -0.862 -6.992 15.598 1.00 68.31 130 GLN A CA 1
ATOM 783 C C . GLN A 1 130 ? -1.746 -7.707 14.573 1.00 68.31 130 GLN A C 1
ATOM 785 O O . GLN A 1 130 ? -1.267 -8.199 13.551 1.00 68.31 130 GLN A O 1
ATOM 790 N N . ALA A 1 131 ? -3.055 -7.705 14.813 1.00 69.69 131 ALA A N 1
ATOM 791 C CA . ALA A 1 131 ? -4.038 -8.100 13.815 1.00 69.69 131 ALA A CA 1
ATOM 792 C C . ALA A 1 131 ? -4.325 -6.900 12.906 1.00 69.69 131 ALA A C 1
ATOM 794 O O . ALA A 1 131 ? -4.737 -5.837 13.383 1.00 69.69 131 ALA A O 1
ATOM 795 N N . ALA A 1 132 ? -4.094 -7.050 11.601 1.00 73.31 132 ALA A N 1
ATOM 796 C CA . ALA A 1 132 ? -4.447 -6.016 10.638 1.00 73.31 132 ALA A CA 1
ATOM 797 C C . ALA A 1 132 ? -5.976 -5.862 10.587 1.00 73.31 132 ALA A C 1
ATOM 799 O O . ALA A 1 132 ? -6.697 -6.814 10.299 1.00 73.31 132 ALA A O 1
ATOM 800 N N . LEU A 1 133 ? -6.462 -4.660 10.896 1.00 80.62 133 LEU A N 1
ATOM 801 C CA . LEU A 1 133 ? -7.874 -4.289 10.782 1.00 80.62 133 LEU A CA 1
ATOM 802 C C . LEU A 1 133 ? -8.197 -3.885 9.344 1.00 80.62 133 LEU A C 1
ATOM 804 O O . LEU A 1 133 ? -9.247 -4.238 8.818 1.00 80.62 133 LEU A O 1
ATOM 808 N N . VAL A 1 134 ? -7.293 -3.120 8.728 1.00 85.00 134 VAL A N 1
ATOM 809 C CA . VAL A 1 134 ? -7.414 -2.611 7.361 1.00 85.00 134 VAL A CA 1
ATOM 810 C C . VAL A 1 134 ? -6.039 -2.620 6.717 1.00 85.00 134 VAL A C 1
ATOM 812 O O . VAL A 1 134 ? -5.071 -2.168 7.330 1.00 85.00 134 VAL A O 1
ATOM 815 N N . VAL A 1 135 ? -5.970 -3.104 5.479 1.00 86.62 135 VAL A N 1
ATOM 816 C CA . VAL A 1 135 ? -4.770 -3.071 4.641 1.00 86.62 135 VAL A CA 1
ATOM 817 C C . VAL A 1 135 ? -5.140 -2.499 3.283 1.00 86.62 135 VAL A C 1
ATOM 819 O O . VAL A 1 135 ? -6.085 -2.961 2.653 1.00 86.62 135 VAL A O 1
ATOM 822 N N . ALA A 1 136 ? -4.388 -1.497 2.847 1.00 87.25 136 ALA A N 1
ATOM 823 C CA . ALA A 1 136 ? -4.443 -0.935 1.512 1.00 87.25 136 ALA A CA 1
ATOM 824 C C . ALA A 1 136 ? -3.100 -1.207 0.826 1.00 87.25 136 ALA A C 1
ATOM 826 O O . ALA A 1 136 ? -2.086 -0.594 1.168 1.00 87.25 136 ALA A O 1
ATOM 827 N N . GLY A 1 137 ? -3.084 -2.167 -0.098 1.00 85.56 137 GLY A N 1
ATOM 828 C CA . GLY A 1 137 ? -1.873 -2.593 -0.794 1.00 85.56 137 GLY A CA 1
ATOM 829 C C . GLY A 1 137 ? -1.280 -1.526 -1.721 1.00 85.56 137 GLY A C 1
ATOM 830 O O . GLY A 1 137 ? -1.975 -0.626 -2.202 1.00 85.56 137 GLY A O 1
ATOM 831 N N . GLY A 1 138 ? 0.033 -1.603 -1.943 1.00 87.00 138 GLY A N 1
ATOM 832 C CA . GLY A 1 138 ? 0.760 -0.648 -2.783 1.00 87.00 138 GLY A CA 1
ATOM 833 C C . GLY A 1 138 ? 0.590 -0.893 -4.287 1.00 87.00 138 GLY A C 1
ATOM 834 O O . GLY A 1 138 ? 0.298 -2.004 -4.727 1.00 87.00 138 GLY A O 1
ATOM 835 N N . GLY A 1 139 ? 0.792 0.142 -5.101 1.00 86.06 139 GLY A N 1
ATOM 836 C CA . GLY A 1 139 ? 0.742 0.050 -6.562 1.00 86.06 139 GLY A CA 1
ATOM 837 C C . GLY A 1 139 ? 2.056 -0.444 -7.173 1.00 86.06 139 GLY A C 1
ATOM 838 O O . GLY A 1 139 ? 3.132 -0.158 -6.659 1.00 86.06 139 GLY A O 1
ATOM 839 N N . GLY A 1 140 ? 1.997 -1.160 -8.295 1.00 86.88 140 GLY A N 1
ATOM 840 C CA . GLY A 1 140 ? 3.200 -1.607 -9.003 1.00 86.88 140 GLY A CA 1
ATOM 841 C C . GLY A 1 140 ? 3.929 -0.477 -9.739 1.00 86.88 140 GLY A C 1
ATOM 842 O O . GLY A 1 140 ? 3.311 0.457 -10.248 1.00 86.88 140 GLY A O 1
ATOM 843 N N . GLY A 1 141 ? 5.252 -0.548 -9.818 1.00 86.69 141 GLY A N 1
ATOM 844 C CA . GLY A 1 141 ? 6.101 0.398 -10.531 1.00 86.69 141 GLY A CA 1
ATOM 845 C C . GLY A 1 141 ? 5.927 0.336 -12.049 1.00 86.69 141 GLY A C 1
ATOM 846 O O . GLY A 1 141 ? 5.531 -0.684 -12.625 1.00 86.69 141 GLY A O 1
ATOM 847 N N . ALA A 1 142 ? 6.229 1.446 -12.721 1.00 87.25 142 ALA A N 1
ATOM 848 C CA . ALA A 1 142 ? 6.206 1.509 -14.177 1.00 87.25 142 ALA A CA 1
ATOM 849 C C . ALA A 1 142 ? 7.377 0.737 -14.802 1.00 87.25 142 ALA A C 1
ATOM 851 O O . ALA A 1 142 ? 8.494 0.754 -14.291 1.00 87.25 142 ALA A O 1
ATOM 852 N N . ARG A 1 143 ? 7.136 0.134 -15.969 1.00 83.19 143 ARG A N 1
ATOM 853 C CA . ARG A 1 143 ? 8.193 -0.463 -16.796 1.00 83.19 143 ARG A CA 1
ATOM 854 C C . ARG A 1 143 ? 8.841 0.545 -17.737 1.00 83.19 143 ARG A C 1
ATOM 856 O O . ARG A 1 143 ? 8.1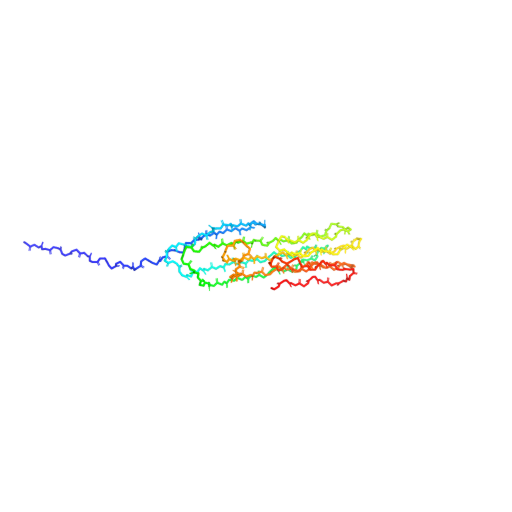84 1.483 -18.203 1.00 83.19 143 ARG A O 1
ATOM 863 N N . MET A 1 144 ? 10.075 0.249 -18.117 1.00 72.69 144 MET A N 1
ATOM 864 C CA . MET A 1 144 ? 10.780 0.872 -19.234 1.00 72.69 144 MET A CA 1
ATOM 865 C C . MET A 1 144 ? 11.281 -0.176 -20.227 1.00 72.69 144 MET A C 1
ATOM 867 O O . MET A 1 144 ? 11.150 -1.365 -19.971 1.00 72.69 144 MET A O 1
ATOM 871 N N . LEU A 1 145 ? 11.796 0.271 -21.380 1.00 68.44 145 LEU A N 1
ATOM 872 C CA . LEU A 1 145 ? 12.166 -0.536 -22.559 1.00 68.44 145 LEU A CA 1
ATOM 873 C C . LEU A 1 145 ? 12.693 -1.955 -22.253 1.00 68.44 145 LEU A C 1
ATOM 875 O O . LEU A 1 145 ? 12.242 -2.898 -22.900 1.00 68.44 145 LEU A O 1
ATOM 879 N N . SER A 1 146 ? 13.588 -2.092 -21.268 1.00 62.97 146 SER A N 1
ATOM 880 C CA . SER A 1 146 ? 14.214 -3.366 -20.874 1.00 62.97 146 SER A CA 1
ATOM 881 C C . SER A 1 146 ? 14.206 -3.622 -19.357 1.00 62.97 146 SER A C 1
ATOM 883 O O . SER A 1 146 ? 15.020 -4.407 -18.878 1.00 62.97 146 SER A O 1
ATOM 885 N N . GLY A 1 147 ? 13.366 -2.914 -18.593 1.00 67.62 147 GLY A N 1
ATOM 886 C CA . GLY A 1 147 ? 13.334 -3.021 -17.134 1.00 67.62 147 GLY A CA 1
ATOM 887 C C . GLY A 1 147 ? 11.920 -3.140 -16.579 1.00 67.62 147 GLY A C 1
ATOM 888 O O . GLY A 1 147 ? 11.069 -2.279 -16.848 1.00 67.62 147 GLY A O 1
ATOM 889 N N . ASP A 1 148 ? 11.695 -4.174 -15.768 1.00 77.56 148 ASP A N 1
ATOM 890 C CA . ASP A 1 148 ? 10.433 -4.380 -15.070 1.00 77.56 148 ASP A CA 1
ATOM 891 C C . ASP A 1 148 ? 10.223 -3.327 -13.973 1.00 77.56 148 ASP A C 1
ATOM 893 O O . ASP A 1 148 ? 11.165 -2.865 -13.320 1.00 77.56 148 ASP A O 1
ATOM 897 N N . GLY A 1 149 ? 8.967 -2.960 -13.735 1.00 77.81 149 GLY A N 1
ATOM 898 C CA . GLY A 1 149 ? 8.607 -2.178 -12.553 1.00 77.81 149 GLY A CA 1
ATOM 899 C C . GLY A 1 149 ? 8.573 -3.039 -11.287 1.00 77.81 149 GLY A C 1
ATOM 900 O O . GLY A 1 149 ? 8.243 -4.222 -11.355 1.00 77.81 149 GLY A O 1
ATOM 901 N N . GLY A 1 150 ? 8.877 -2.449 -10.130 1.00 82.25 150 GLY A N 1
ATOM 902 C CA . GLY A 1 150 ? 8.817 -3.150 -8.842 1.00 82.25 150 GLY A CA 1
ATOM 903 C C . GLY A 1 150 ? 7.386 -3.488 -8.424 1.00 82.25 150 GLY A C 1
ATOM 904 O O . GLY A 1 150 ? 6.463 -2.721 -8.697 1.00 82.25 150 GLY A O 1
ATOM 905 N N . ALA A 1 151 ? 7.163 -4.623 -7.765 1.00 84.94 151 ALA A N 1
ATOM 906 C CA . ALA A 1 151 ? 5.830 -4.981 -7.285 1.00 84.94 151 ALA A CA 1
ATOM 907 C C . ALA A 1 151 ? 5.382 -4.092 -6.108 1.00 84.94 151 ALA A C 1
ATOM 909 O O . ALA A 1 151 ? 6.194 -3.607 -5.318 1.00 84.94 151 ALA A O 1
ATOM 910 N N . GLY A 1 152 ? 4.074 -3.874 -5.995 1.00 78.00 152 GLY A N 1
ATOM 911 C CA . GLY A 1 152 ? 3.462 -3.182 -4.870 1.00 78.00 152 GLY A CA 1
ATOM 912 C C . GLY A 1 152 ? 3.597 -3.972 -3.568 1.00 78.00 152 GLY A C 1
ATOM 913 O O . GLY A 1 152 ? 3.533 -5.200 -3.562 1.00 78.00 152 GLY A O 1
ATOM 914 N N . GLY A 1 153 ? 3.794 -3.256 -2.465 1.00 75.69 153 GLY A N 1
ATOM 915 C CA . GLY A 1 153 ? 4.048 -3.828 -1.149 1.00 75.69 153 GLY A CA 1
ATOM 916 C C . GLY A 1 153 ? 2.829 -4.452 -0.489 1.00 75.69 153 GLY A C 1
ATOM 917 O O . GLY A 1 153 ? 1.708 -3.968 -0.659 1.00 75.69 153 GLY A O 1
ATOM 918 N N . LEU A 1 154 ? 3.094 -5.482 0.319 1.00 73.00 154 LEU A N 1
ATOM 919 C CA . LEU A 1 154 ? 2.222 -5.945 1.396 1.00 73.00 154 LEU A CA 1
ATOM 920 C C . LEU A 1 154 ? 2.752 -5.416 2.730 1.00 73.00 154 LEU A C 1
ATOM 922 O O . LEU A 1 154 ? 3.948 -5.170 2.901 1.00 73.00 154 LEU A O 1
ATOM 926 N N . VAL A 1 155 ? 1.872 -5.286 3.717 1.00 72.69 155 VAL A N 1
ATOM 927 C CA . VAL A 1 155 ? 2.259 -4.809 5.049 1.00 72.69 155 VAL A CA 1
ATOM 928 C C . VAL A 1 155 ? 3.253 -5.783 5.676 1.00 72.69 155 VAL A C 1
ATOM 930 O O . VAL A 1 155 ? 2.937 -6.946 5.904 1.00 72.69 155 VAL A O 1
ATOM 933 N N . GLY A 1 156 ? 4.460 -5.297 5.970 1.00 63.09 156 GLY A N 1
ATOM 934 C CA . GLY A 1 156 ? 5.494 -6.080 6.650 1.00 63.09 156 GLY A CA 1
ATOM 935 C C . GLY A 1 156 ? 6.186 -7.146 5.793 1.00 63.09 156 GLY A C 1
ATOM 936 O O . GLY A 1 156 ? 7.047 -7.846 6.319 1.00 63.09 156 GLY A O 1
ATOM 937 N N . VAL A 1 157 ? 5.870 -7.253 4.495 1.00 68.06 157 VAL A N 1
ATOM 938 C CA . VAL A 1 157 ? 6.539 -8.181 3.569 1.00 68.06 157 VAL A CA 1
ATOM 939 C C . VAL A 1 157 ? 7.153 -7.384 2.414 1.00 68.06 157 VAL A C 1
ATOM 941 O O . VAL A 1 157 ? 6.419 -6.687 1.711 1.00 68.06 157 VAL A O 1
ATOM 944 N N . PRO A 1 158 ? 8.478 -7.468 2.195 1.00 70.88 158 PRO A N 1
ATOM 945 C CA . PRO A 1 158 ? 9.100 -6.903 1.004 1.00 70.88 158 PRO A CA 1
ATOM 946 C C . PRO A 1 158 ? 8.502 -7.533 -0.259 1.00 70.88 158 PRO A C 1
ATOM 948 O O . PRO A 1 158 ? 8.467 -8.758 -0.388 1.00 70.88 158 PRO A O 1
ATOM 951 N N . ALA A 1 159 ? 8.023 -6.707 -1.183 1.00 78.06 159 ALA A N 1
ATOM 952 C CA . ALA A 1 159 ? 7.571 -7.151 -2.490 1.00 78.06 159 ALA A CA 1
ATOM 953 C C . ALA A 1 159 ? 8.756 -7.441 -3.416 1.00 78.06 159 ALA A C 1
ATOM 955 O O . ALA A 1 159 ? 9.888 -7.030 -3.166 1.00 78.06 159 ALA A O 1
ATOM 956 N N . GLY A 1 160 ? 8.480 -8.178 -4.493 1.00 75.94 160 GLY A N 1
ATOM 957 C CA . GLY A 1 160 ? 9.495 -8.540 -5.476 1.00 75.94 160 GLY A CA 1
ATOM 958 C C . GLY A 1 160 ? 10.023 -7.327 -6.241 1.00 75.94 160 GLY A C 1
ATOM 959 O O . GLY A 1 160 ? 9.243 -6.510 -6.744 1.00 75.94 160 GLY A O 1
ATOM 960 N N . ASP A 1 161 ? 11.346 -7.247 -6.357 1.00 79.75 161 ASP A N 1
ATOM 961 C CA . ASP A 1 161 ? 12.014 -6.298 -7.243 1.00 79.75 161 ASP A CA 1
ATOM 962 C C . ASP A 1 161 ? 11.722 -6.626 -8.720 1.00 79.75 161 ASP A C 1
ATOM 964 O O . ASP A 1 161 ? 11.466 -7.777 -9.087 1.00 79.75 161 ASP A O 1
ATOM 968 N N . GLY A 1 162 ? 11.782 -5.614 -9.584 1.00 62.81 162 GLY A N 1
ATOM 969 C CA . GLY A 1 162 ? 11.680 -5.780 -11.030 1.00 62.81 162 GLY A CA 1
ATOM 970 C C . GLY A 1 162 ? 12.863 -6.572 -11.603 1.00 62.81 162 GLY A C 1
ATOM 971 O O . GLY A 1 162 ? 14.020 -6.316 -11.264 1.00 62.81 162 GLY A O 1
ATOM 972 N N . GLY A 1 163 ? 12.583 -7.517 -12.504 1.00 63.50 163 GLY A N 1
ATOM 973 C CA . GLY A 1 163 ? 13.582 -8.258 -13.272 1.00 63.50 163 GLY A CA 1
ATOM 974 C C . GLY A 1 163 ? 13.995 -7.570 -14.583 1.00 63.50 163 GLY A C 1
ATOM 975 O O . GLY A 1 163 ? 13.536 -6.488 -14.938 1.00 63.50 163 GLY A O 1
ATOM 976 N N . GLY A 1 164 ? 14.878 -8.219 -15.348 1.00 54.66 164 GLY A N 1
ATOM 977 C CA . GLY A 1 164 ? 15.339 -7.722 -16.657 1.00 54.66 164 GLY A CA 1
ATOM 978 C C . GLY A 1 164 ? 14.317 -7.848 -17.799 1.00 54.66 164 GLY A C 1
ATOM 979 O O . GLY A 1 164 ? 14.710 -7.827 -18.966 1.00 54.66 164 GLY A O 1
ATOM 980 N N . GLY A 1 165 ? 13.039 -8.080 -17.485 1.00 55.47 165 GLY A N 1
ATOM 981 C CA . GLY A 1 165 ? 11.951 -8.161 -18.452 1.00 55.47 165 GLY A CA 1
ATOM 982 C C . GLY A 1 165 ? 11.393 -6.787 -18.837 1.00 55.47 165 GLY A C 1
ATOM 983 O O . GLY A 1 165 ? 11.930 -5.740 -18.487 1.00 55.47 165 GLY A O 1
ATOM 984 N N . ALA A 1 166 ? 10.283 -6.792 -19.578 1.00 58.22 166 ALA A N 1
ATOM 985 C CA . ALA A 1 166 ? 9.540 -5.584 -19.931 1.00 58.22 166 ALA A CA 1
ATOM 986 C C . ALA A 1 166 ? 8.096 -5.632 -19.398 1.00 58.22 166 ALA A C 1
ATOM 988 O O . ALA A 1 166 ? 7.166 -5.291 -20.121 1.00 58.22 166 ALA A O 1
ATOM 989 N N . ALA A 1 167 ? 7.855 -6.081 -18.175 1.00 60.69 167 ALA A N 1
ATOM 990 C CA . ALA A 1 167 ? 6.555 -6.122 -17.509 1.00 60.69 167 ALA A CA 1
ATOM 991 C C . ALA A 1 167 ? 6.425 -5.015 -16.442 1.00 60.69 167 ALA A C 1
ATOM 993 O O . ALA A 1 167 ? 7.386 -4.618 -15.795 1.00 60.69 167 ALA A O 1
ATOM 994 N N . GLY A 1 168 ? 5.220 -4.462 -16.269 1.00 61.16 168 GLY A N 1
ATOM 995 C CA . GLY A 1 168 ? 4.946 -3.587 -15.120 1.00 61.16 168 GLY A CA 1
ATOM 996 C C . GLY A 1 168 ? 4.905 -4.397 -13.823 1.00 61.16 168 GLY A C 1
ATOM 997 O O . GLY A 1 168 ? 4.601 -5.590 -13.864 1.00 61.16 168 GLY A O 1
ATOM 998 N N . GLY A 1 169 ? 5.172 -3.753 -12.686 1.00 67.81 169 GLY A N 1
ATOM 999 C CA . GLY A 1 169 ? 5.017 -4.402 -11.386 1.00 67.81 169 GLY A CA 1
ATOM 1000 C C . GLY A 1 169 ? 3.550 -4.742 -11.105 1.00 67.81 169 GLY A C 1
ATOM 1001 O O . GLY A 1 169 ? 2.655 -3.958 -11.430 1.00 67.81 169 GLY A O 1
ATOM 1002 N N . GLY A 1 170 ? 3.288 -5.903 -10.501 1.00 73.44 170 GLY A N 1
ATOM 1003 C CA . GLY A 1 170 ? 1.960 -6.226 -9.965 1.00 73.44 170 GLY A CA 1
ATOM 1004 C C . GLY A 1 170 ? 1.617 -5.344 -8.759 1.00 73.44 170 GLY A C 1
ATOM 1005 O O . GLY A 1 170 ? 2.520 -4.843 -8.094 1.00 73.44 170 GLY A O 1
ATOM 1006 N N . GLY A 1 171 ? 0.331 -5.130 -8.470 1.00 66.38 171 GLY A N 1
ATOM 1007 C CA . GLY A 1 171 ? -0.095 -4.475 -7.225 1.00 66.38 171 GLY A CA 1
ATOM 1008 C C . GLY A 1 171 ? 0.045 -5.404 -6.012 1.00 66.38 171 GLY A C 1
ATOM 1009 O O . GLY A 1 171 ? 0.009 -6.624 -6.168 1.00 66.38 171 GLY A O 1
ATOM 1010 N N . GLY A 1 172 ? 0.192 -4.830 -4.819 1.00 58.88 172 GLY A N 1
ATOM 1011 C CA . GLY A 1 172 ? 0.083 -5.552 -3.551 1.00 58.88 172 GLY A CA 1
ATOM 1012 C C . GLY A 1 172 ? -1.382 -5.659 -3.118 1.00 58.88 172 GLY A C 1
ATOM 1013 O O . GLY A 1 172 ? -2.150 -4.721 -3.333 1.00 58.88 172 GLY A O 1
ATOM 1014 N N . THR A 1 173 ? -1.774 -6.791 -2.529 1.00 53.41 173 THR A N 1
ATOM 1015 C CA . THR A 1 173 ? -3.108 -7.032 -1.941 1.00 53.41 173 THR A CA 1
ATOM 1016 C C . THR A 1 173 ? -3.017 -7.389 -0.469 1.00 53.41 173 THR A C 1
ATOM 1018 O O . THR A 1 173 ? -2.492 -8.488 -0.186 1.00 53.41 173 THR A O 1
#

Radius of gyration: 22.52 Å; chains: 1; bounding box: 73×46×61 Å

Foldseek 3Di:
DDDDDDDDPPDDDPPPDDDDLDDDQDAFDKDWFSAAAPPDQKDKDWAFWAFWAEWPPRGFFGWFIDIDIFTDDHGWGKIKHHKYHWYHADQQAWTHAIHAAWATKFRAHRTTWTIWIHKIFIWTDDPPDTDTRDIIWITWIAGTPQIETIAIHHGPYHGYYIDRHRYTHHIGD

pLDDT: mean 74.69, std 13.58, range [35.78, 92.06]

Secondary structure (DSSP, 8-state):
--PPPPP--------PPP--------TT-EEEEEEPPTT--EEEEEEEPPPPPPBTTBPPPPPPEEEEEEE--TTPEEEEEPPPPPPPPBTTBPPPPPTTTPPPPPP-STTPPPPPPPPEEEEESSTTSPEEEEEEPPPPPPPBTTBPPPPPPBTTBPPPPP-SSS-PPPPP-

Sequence (173 aa):
MILAAGPAVWGWPAGAAPVSLFSSSTPGFTASAATVPTGICFVTIGAEGGSGGNAGGRGGGSGAVVEARVAVSPGASLHVLVGGRGETNSGAFGGVGGTGGGGGGAVGGVGGGGGGGGASAVSVGPAGAQAALVVAGGGGGARMLSGDGGAGGLVGVPAGDGGGGAAGGGGGT